Protein AF-A0A963ARG1-F1 (afdb_monomer_lite)

Radius of gyration: 23.6 Å; chains: 1; bounding box: 53×44×55 Å

pLDDT: mean 91.74, std 7.03, range [55.62, 98.56]

Structure (mmCIF, N/CA/C/O backbone):
data_AF-A0A963ARG1-F1
#
_entry.id   AF-A0A963ARG1-F1
#
loop_
_atom_site.group_PDB
_atom_site.id
_atom_site.type_symbol
_atom_site.label_atom_id
_atom_site.label_alt_id
_atom_site.label_comp_id
_atom_site.label_asym_id
_atom_site.label_entity_id
_atom_site.label_seq_id
_atom_site.pdbx_PDB_ins_code
_atom_site.Cartn_x
_atom_site.Cartn_y
_atom_site.Cartn_z
_atom_site.occupancy
_atom_site.B_iso_or_equiv
_atom_site.auth_seq_id
_atom_site.auth_comp_id
_atom_site.auth_asym_id
_atom_site.auth_atom_id
_atom_site.pdbx_PDB_model_num
ATOM 1 N N . ASP A 1 1 ? 23.076 -35.378 -13.866 1.00 55.62 1 ASP A N 1
ATOM 2 C CA . ASP A 1 1 ? 22.581 -34.022 -14.141 1.00 55.62 1 ASP A CA 1
ATOM 3 C C . ASP A 1 1 ? 22.115 -33.370 -12.864 1.00 55.62 1 ASP A C 1
ATOM 5 O O . ASP A 1 1 ? 21.165 -33.835 -12.246 1.00 55.62 1 ASP A O 1
ATOM 9 N N . THR A 1 2 ? 22.839 -32.359 -12.402 1.00 69.31 2 THR A N 1
ATOM 10 C CA . THR A 1 2 ? 22.473 -31.626 -11.192 1.00 69.31 2 THR A CA 1
ATOM 11 C C . THR A 1 2 ? 21.488 -30.528 -11.604 1.00 69.31 2 THR A C 1
ATOM 13 O O . THR A 1 2 ? 21.823 -29.655 -12.393 1.00 69.31 2 THR A O 1
ATOM 16 N N . GLY A 1 3 ? 20.237 -30.599 -11.135 1.00 85.62 3 GLY A N 1
ATOM 17 C CA . GLY A 1 3 ? 19.120 -29.723 -11.538 1.00 85.62 3 GLY A CA 1
ATOM 18 C C . GLY A 1 3 ? 19.229 -28.254 -11.099 1.00 85.62 3 GLY A C 1
ATOM 19 O O . GLY A 1 3 ? 18.216 -27.623 -10.799 1.00 85.62 3 GLY A O 1
ATOM 20 N N . TYR A 1 4 ? 20.442 -27.709 -11.016 1.00 85.38 4 TYR A N 1
ATOM 21 C CA . TYR A 1 4 ? 20.690 -26.323 -10.647 1.00 85.38 4 TYR A CA 1
ATOM 22 C C . TYR A 1 4 ? 20.526 -25.403 -11.851 1.00 85.38 4 TYR A C 1
ATOM 24 O O . TYR A 1 4 ? 21.002 -25.679 -12.950 1.00 85.38 4 TYR A O 1
ATOM 32 N N . ARG A 1 5 ? 19.868 -24.266 -11.618 1.00 86.62 5 ARG A N 1
ATOM 33 C CA . ARG A 1 5 ? 19.790 -23.172 -12.586 1.00 86.62 5 ARG A CA 1
ATOM 34 C C . ARG A 1 5 ? 20.925 -22.190 -12.320 1.00 86.62 5 ARG A C 1
ATOM 36 O O . ARG A 1 5 ? 21.035 -21.663 -11.215 1.00 86.62 5 ARG A O 1
ATOM 43 N N . THR A 1 6 ? 21.729 -21.932 -13.342 1.00 87.62 6 THR A N 1
ATOM 44 C CA . THR A 1 6 ? 22.762 -20.892 -13.331 1.00 87.62 6 THR A CA 1
ATOM 45 C C . THR A 1 6 ? 22.167 -19.606 -13.886 1.00 87.62 6 THR A C 1
ATOM 47 O O . THR A 1 6 ? 21.544 -19.634 -14.946 1.00 87.62 6 THR A O 1
ATOM 50 N N . TYR A 1 7 ? 22.354 -18.485 -13.186 1.00 86.00 7 TYR A N 1
ATOM 51 C CA . TYR A 1 7 ? 21.801 -17.193 -13.591 1.00 86.00 7 TYR A CA 1
ATOM 52 C C . TYR A 1 7 ? 22.902 -16.152 -13.826 1.00 86.00 7 TYR A C 1
ATOM 54 O O . TYR A 1 7 ? 23.819 -16.044 -13.007 1.00 86.00 7 TYR A O 1
ATOM 62 N N . PRO A 1 8 ? 22.805 -15.354 -14.901 1.00 90.56 8 PRO A N 1
ATOM 63 C CA . PRO A 1 8 ? 23.717 -14.245 -15.163 1.00 90.56 8 PRO A CA 1
ATOM 64 C C . PRO A 1 8 ? 23.446 -13.040 -14.242 1.00 90.56 8 PRO A C 1
ATOM 66 O O . PRO A 1 8 ? 22.363 -12.899 -13.669 1.00 90.56 8 PRO A O 1
ATOM 69 N N . LEU A 1 9 ? 24.416 -12.125 -14.121 1.00 89.75 9 LEU A N 1
ATOM 70 C CA . LEU A 1 9 ? 24.318 -10.933 -13.255 1.00 89.75 9 LEU A CA 1
ATOM 71 C C . LEU A 1 9 ? 23.119 -10.028 -13.589 1.00 89.75 9 LEU A C 1
ATOM 73 O O . LEU A 1 9 ? 22.525 -9.428 -12.692 1.00 89.75 9 LEU A O 1
ATOM 77 N N . GLU A 1 10 ? 22.717 -9.965 -14.857 1.00 89.56 10 GLU A N 1
ATOM 78 C CA . GLU A 1 10 ? 21.507 -9.261 -15.307 1.00 89.56 10 GLU A CA 1
ATOM 79 C C . GLU A 1 10 ? 20.234 -9.774 -14.612 1.00 89.56 10 GLU A C 1
ATOM 81 O O . GLU A 1 10 ? 19.346 -8.991 -14.271 1.00 89.56 10 GLU A O 1
ATOM 86 N N . THR A 1 11 ? 20.178 -11.070 -14.281 1.00 92.50 11 THR A N 1
ATOM 87 C CA . THR A 1 11 ? 19.048 -11.652 -13.543 1.00 92.50 11 THR A CA 1
ATOM 88 C C . THR A 1 11 ? 18.969 -11.064 -12.136 1.00 92.50 11 THR A C 1
ATOM 90 O O . THR A 1 11 ? 17.879 -10.798 -11.635 1.00 92.50 11 THR A O 1
ATOM 93 N N . ILE A 1 12 ? 20.112 -10.773 -11.507 1.00 92.62 12 ILE A N 1
ATOM 94 C CA . ILE A 1 12 ? 20.157 -10.133 -10.186 1.00 92.62 12 ILE A CA 1
ATOM 95 C C . ILE A 1 12 ? 19.622 -8.698 -10.267 1.00 92.62 12 ILE A C 1
ATOM 97 O O . ILE A 1 12 ? 18.887 -8.260 -9.379 1.00 92.62 12 ILE A O 1
ATOM 101 N N . ALA A 1 13 ? 19.965 -7.948 -11.318 1.00 90.88 13 ALA A N 1
ATOM 102 C CA . ALA A 1 13 ? 19.422 -6.606 -11.533 1.00 90.88 13 ALA A CA 1
ATOM 103 C C . ALA A 1 13 ? 17.895 -6.642 -11.714 1.00 90.88 13 ALA A C 1
ATOM 105 O O . ALA A 1 13 ? 17.185 -5.909 -11.021 1.00 90.88 13 ALA A O 1
ATOM 106 N N . ARG A 1 14 ? 17.392 -7.568 -12.539 1.00 92.88 14 ARG A N 1
ATOM 107 C CA . ARG A 1 14 ? 15.953 -7.784 -12.748 1.00 92.88 14 ARG A CA 1
ATOM 108 C C . ARG A 1 14 ? 15.224 -8.159 -11.456 1.00 92.88 14 ARG A C 1
ATOM 110 O O . ARG A 1 14 ? 14.177 -7.595 -11.155 1.00 92.88 14 ARG A O 1
ATOM 117 N N . LEU A 1 15 ? 15.782 -9.061 -10.646 1.00 94.69 15 LEU A N 1
ATOM 118 C CA . LEU A 1 15 ? 15.188 -9.439 -9.358 1.00 94.69 15 LEU A CA 1
ATOM 119 C C . LEU A 1 15 ? 15.149 -8.270 -8.366 1.00 94.69 15 LEU A C 1
ATOM 121 O O . LEU A 1 15 ? 14.153 -8.095 -7.667 1.00 94.69 15 LEU A O 1
ATOM 125 N N . ARG A 1 16 ? 16.197 -7.435 -8.326 1.00 94.62 16 ARG A N 1
ATOM 126 C CA . ARG A 1 16 ? 16.203 -6.219 -7.496 1.00 94.62 16 ARG A CA 1
ATOM 127 C C . ARG A 1 16 ? 15.135 -5.222 -7.935 1.00 94.62 16 ARG A C 1
ATOM 129 O O . ARG A 1 16 ? 14.483 -4.640 -7.074 1.00 94.62 16 ARG A O 1
ATOM 136 N N . PHE A 1 17 ? 14.937 -5.053 -9.242 1.00 94.06 17 PHE A N 1
ATOM 137 C CA . PHE A 1 17 ? 13.858 -4.227 -9.781 1.00 94.06 17 PHE A CA 1
ATOM 138 C C . PHE A 1 17 ? 12.485 -4.739 -9.329 1.00 94.06 17 PHE A C 1
ATOM 140 O O . PHE A 1 17 ? 11.715 -3.992 -8.729 1.00 94.06 17 PHE A O 1
ATOM 147 N N . ILE A 1 18 ? 12.223 -6.036 -9.525 1.00 95.50 18 ILE A N 1
ATOM 148 C CA . ILE A 1 18 ? 10.962 -6.677 -9.129 1.00 95.50 18 ILE A CA 1
ATOM 149 C C . ILE A 1 18 ? 10.707 -6.506 -7.628 1.00 95.50 18 ILE A C 1
ATOM 151 O O . ILE A 1 18 ? 9.594 -6.166 -7.237 1.00 95.50 18 ILE A O 1
ATOM 155 N N . ASN A 1 19 ? 11.716 -6.723 -6.779 1.00 96.75 19 ASN A N 1
ATOM 156 C CA . ASN A 1 19 ? 11.555 -6.587 -5.330 1.00 96.75 19 ASN A CA 1
ATOM 157 C C . ASN A 1 19 ? 11.209 -5.152 -4.920 1.00 96.75 19 ASN A C 1
ATOM 159 O O . ASN A 1 19 ? 10.256 -4.961 -4.171 1.00 96.75 19 ASN A O 1
ATOM 163 N N . ARG A 1 20 ? 11.896 -4.146 -5.473 1.00 95.88 20 ARG A N 1
ATOM 164 C CA . ARG A 1 20 ? 11.580 -2.733 -5.199 1.00 95.88 20 ARG A CA 1
ATOM 165 C C . ARG A 1 20 ? 10.172 -2.359 -5.648 1.00 95.88 20 ARG A C 1
ATOM 167 O O . ARG A 1 20 ? 9.449 -1.688 -4.923 1.00 95.88 20 ARG A O 1
ATOM 174 N N . ALA A 1 21 ? 9.753 -2.817 -6.825 1.00 95.25 21 ALA A N 1
ATOM 175 C CA . ALA A 1 21 ? 8.406 -2.545 -7.308 1.00 95.25 21 ALA A CA 1
ATOM 176 C C . ALA A 1 21 ? 7.333 -3.229 -6.433 1.00 95.25 21 ALA A C 1
ATOM 178 O O . ALA A 1 21 ? 6.304 -2.628 -6.127 1.00 95.25 21 ALA A O 1
ATOM 179 N N . LYS A 1 22 ? 7.590 -4.445 -5.931 1.00 96.62 22 LYS A N 1
ATOM 180 C CA . LYS A 1 22 ? 6.703 -5.099 -4.952 1.00 96.62 22 LYS A CA 1
ATOM 181 C C . LYS A 1 22 ? 6.596 -4.318 -3.645 1.00 96.62 22 LYS A C 1
ATOM 183 O O . LYS A 1 22 ? 5.496 -4.185 -3.118 1.00 96.62 22 LYS A O 1
ATOM 188 N N . GLU A 1 23 ? 7.709 -3.795 -3.133 1.00 96.00 23 GLU A N 1
ATOM 189 C CA . GLU A 1 23 ? 7.728 -2.961 -1.920 1.00 96.00 23 GLU A CA 1
ATOM 190 C C . GLU A 1 23 ? 6.891 -1.684 -2.084 1.00 96.00 23 GLU A C 1
ATOM 192 O O . GLU A 1 23 ? 6.241 -1.246 -1.138 1.00 96.00 23 GLU A O 1
ATOM 197 N N . LEU A 1 24 ? 6.830 -1.137 -3.301 1.00 94.62 24 LEU A N 1
ATOM 198 C CA . LEU A 1 24 ? 5.979 0.004 -3.657 1.00 94.62 24 LEU A CA 1
ATOM 199 C C . LEU A 1 24 ? 4.506 -0.373 -3.914 1.00 94.62 24 LEU A C 1
ATOM 201 O O . LEU A 1 24 ? 3.690 0.490 -4.230 1.00 94.62 24 LEU A O 1
ATOM 205 N N . GLY A 1 25 ? 4.140 -1.649 -3.771 1.00 94.06 25 GLY A N 1
ATOM 206 C CA . GLY A 1 25 ? 2.761 -2.116 -3.918 1.00 94.06 25 GLY A CA 1
ATOM 207 C C . GLY A 1 25 ? 2.325 -2.381 -5.360 1.00 94.06 25 GLY A C 1
ATOM 208 O O . GLY A 1 25 ? 1.121 -2.508 -5.618 1.00 94.06 25 GLY A O 1
ATOM 209 N N . PHE A 1 26 ? 3.264 -2.484 -6.306 1.00 96.38 26 PHE A N 1
ATOM 210 C CA . PHE A 1 26 ? 2.956 -2.955 -7.654 1.00 96.38 26 PHE A CA 1
ATOM 211 C C . PHE A 1 26 ? 2.668 -4.464 -7.656 1.00 96.38 26 PHE A C 1
ATOM 213 O O . PHE A 1 26 ? 3.342 -5.274 -7.017 1.00 96.38 26 PHE A O 1
ATOM 220 N N . THR A 1 27 ? 1.629 -4.838 -8.389 1.00 95.12 27 THR A N 1
ATOM 221 C CA . THR A 1 27 ? 1.235 -6.213 -8.691 1.00 95.12 27 THR A CA 1
ATOM 222 C C . THR A 1 27 ? 2.203 -6.833 -9.693 1.00 95.12 27 THR A C 1
ATOM 224 O O . THR A 1 27 ? 2.909 -6.131 -10.412 1.00 95.12 27 THR A O 1
ATOM 227 N N . LEU A 1 28 ? 2.219 -8.164 -9.799 1.00 94.69 28 LEU A N 1
ATOM 228 C CA . LEU A 1 28 ? 3.069 -8.844 -10.784 1.00 94.69 28 LEU A CA 1
ATOM 229 C C . LEU A 1 28 ? 2.764 -8.416 -12.227 1.00 94.69 28 LEU A C 1
ATOM 231 O O . LEU A 1 28 ? 3.689 -8.335 -13.028 1.00 94.69 28 LEU A O 1
ATOM 235 N N . SER A 1 29 ? 1.501 -8.109 -12.536 1.00 93.00 29 SER A N 1
ATOM 236 C CA . SER A 1 29 ? 1.094 -7.622 -13.856 1.00 93.00 29 SER A CA 1
ATOM 237 C C . SER A 1 29 ? 1.666 -6.233 -14.151 1.00 93.00 29 SER A C 1
ATOM 239 O O . SER A 1 29 ? 2.263 -6.040 -15.203 1.00 93.00 29 SER A O 1
ATOM 241 N N . GLU A 1 30 ? 1.561 -5.288 -13.210 1.00 93.19 30 GLU A N 1
ATOM 242 C CA . GLU A 1 30 ? 2.149 -3.945 -13.360 1.00 93.19 30 GLU A CA 1
ATOM 243 C C . GLU A 1 30 ? 3.678 -4.009 -13.437 1.00 93.19 30 GLU A C 1
ATOM 245 O O . GLU A 1 30 ? 4.286 -3.310 -14.236 1.00 93.19 30 GLU A O 1
ATOM 250 N N . ILE A 1 31 ? 4.311 -4.887 -12.654 1.00 95.06 31 ILE A N 1
ATOM 251 C CA . ILE A 1 31 ? 5.761 -5.104 -12.716 1.00 95.06 31 ILE A CA 1
ATOM 252 C C . ILE A 1 31 ? 6.176 -5.664 -14.076 1.00 95.06 31 ILE A C 1
ATOM 254 O O . ILE A 1 31 ? 7.233 -5.294 -14.572 1.00 95.06 31 ILE A O 1
ATOM 258 N N . GLY A 1 32 ? 5.366 -6.543 -14.672 1.00 92.75 32 GLY A N 1
ATOM 259 C CA . GLY A 1 32 ? 5.578 -7.025 -16.035 1.00 92.75 32 GLY A CA 1
ATOM 260 C C . GLY A 1 32 ? 5.649 -5.868 -17.027 1.00 92.75 32 GLY A C 1
ATOM 261 O O . GLY A 1 32 ? 6.641 -5.753 -17.732 1.00 92.75 32 GLY A O 1
ATOM 262 N N . LEU A 1 33 ? 4.666 -4.963 -16.983 1.00 91.06 33 LEU A N 1
ATOM 263 C CA . LEU A 1 33 ? 4.650 -3.763 -17.825 1.00 91.06 33 LEU A CA 1
ATOM 264 C C . LEU A 1 33 ? 5.880 -2.881 -17.580 1.00 91.06 33 LEU A C 1
ATOM 266 O O . LEU A 1 33 ? 6.548 -2.482 -18.522 1.00 91.06 33 LEU A O 1
ATOM 270 N N . LEU A 1 34 ? 6.217 -2.619 -16.314 1.00 92.88 34 LEU A N 1
ATOM 271 C CA . LEU A 1 34 ? 7.366 -1.788 -15.942 1.00 92.88 34 LEU A CA 1
ATOM 272 C C . LEU A 1 34 ? 8.720 -2.394 -16.347 1.00 92.88 34 LEU A C 1
ATOM 274 O O . LEU A 1 34 ? 9.691 -1.658 -16.481 1.00 92.88 34 LEU A O 1
ATOM 278 N N . LEU A 1 35 ? 8.809 -3.719 -16.500 1.00 92.75 35 LEU A N 1
ATOM 279 C CA . LEU A 1 35 ? 10.023 -4.399 -16.962 1.00 92.75 35 LEU A CA 1
ATOM 280 C C . LEU A 1 35 ? 10.267 -4.233 -18.464 1.00 92.75 35 LEU A C 1
ATOM 282 O O . LEU A 1 35 ? 11.403 -4.431 -18.893 1.00 92.75 35 LEU A O 1
ATOM 286 N N . ASP A 1 36 ? 9.227 -3.903 -19.227 1.00 90.12 36 ASP A N 1
ATOM 287 C CA . ASP A 1 36 ? 9.303 -3.691 -20.673 1.00 90.12 36 ASP A CA 1
ATOM 288 C C . ASP A 1 36 ? 9.600 -2.221 -21.030 1.00 90.12 36 ASP A C 1
ATOM 290 O O . ASP A 1 36 ? 9.861 -1.921 -22.192 1.00 90.12 36 ASP A O 1
ATOM 294 N N . LEU A 1 37 ? 9.582 -1.318 -20.040 1.00 89.56 37 LEU A N 1
ATOM 295 C CA . LEU A 1 37 ? 9.880 0.107 -20.203 1.00 89.56 37 LEU A CA 1
ATOM 296 C C . LEU A 1 37 ? 11.373 0.404 -20.020 1.00 89.56 37 LEU A C 1
ATOM 298 O O . LEU A 1 37 ? 12.051 -0.211 -19.189 1.00 89.56 37 LEU A O 1
ATOM 302 N N . ASP A 1 38 ? 11.868 1.414 -20.734 1.00 84.19 38 ASP A N 1
ATOM 303 C CA . ASP A 1 38 ? 13.213 1.957 -20.548 1.00 84.19 38 ASP A CA 1
ATOM 304 C C . ASP A 1 38 ? 13.208 3.420 -20.053 1.00 84.19 38 ASP A C 1
ATOM 306 O O . ASP A 1 38 ? 12.176 4.010 -19.731 1.00 84.19 38 ASP A O 1
ATOM 310 N N . SER A 1 39 ? 14.393 4.028 -19.921 1.00 78.06 39 SER A N 1
ATOM 311 C CA . SER A 1 39 ? 14.531 5.402 -19.413 1.00 78.06 39 SER A CA 1
ATOM 312 C C . SER A 1 39 ? 13.877 6.478 -20.292 1.00 78.06 39 SER A C 1
ATOM 314 O O . SER A 1 39 ? 13.668 7.596 -19.820 1.00 78.06 39 SER A O 1
ATOM 316 N N . SER A 1 40 ? 13.591 6.174 -21.559 1.00 83.31 40 SER A N 1
ATOM 317 C CA . SER A 1 40 ? 12.896 7.072 -22.481 1.00 83.31 40 SER A CA 1
ATOM 318 C C . SER A 1 40 ? 11.373 7.053 -22.286 1.00 83.31 40 SER A C 1
ATOM 320 O O . SER A 1 40 ? 10.714 8.053 -22.575 1.00 83.31 40 SER A O 1
ATOM 322 N N . ASP A 1 41 ? 10.825 6.016 -21.643 1.00 90.31 41 ASP A N 1
ATOM 323 C CA . ASP A 1 41 ? 9.395 5.852 -21.335 1.00 90.31 41 ASP A CA 1
ATOM 324 C C . ASP A 1 41 ? 8.958 6.567 -20.042 1.00 90.31 41 ASP A C 1
ATOM 326 O O . ASP A 1 41 ? 8.105 6.095 -19.279 1.00 90.31 41 ASP A O 1
ATOM 330 N N . CYS A 1 42 ? 9.548 7.730 -19.756 1.00 91.06 42 CYS A N 1
ATOM 331 C CA . CYS A 1 42 ? 9.325 8.462 -18.507 1.00 91.06 42 CYS A CA 1
ATOM 332 C C . CYS A 1 42 ? 7.847 8.843 -18.301 1.00 91.06 42 CYS A C 1
ATOM 334 O O . CYS A 1 42 ? 7.335 8.725 -17.188 1.00 91.06 42 CYS A O 1
ATOM 336 N N . SER A 1 43 ? 7.138 9.241 -19.368 1.00 92.12 43 SER A N 1
ATOM 337 C CA . SER A 1 43 ? 5.708 9.591 -19.288 1.00 92.12 43 SER A CA 1
ATOM 338 C C . SER A 1 43 ? 4.850 8.384 -18.907 1.00 92.12 43 SER A C 1
ATOM 340 O O . SER A 1 43 ? 4.098 8.448 -17.940 1.00 92.12 43 SER A O 1
ATOM 342 N N . THR A 1 44 ? 5.025 7.257 -19.599 1.00 90.38 44 THR A N 1
ATOM 343 C CA . THR A 1 44 ? 4.299 6.009 -19.324 1.00 90.38 44 THR A CA 1
ATOM 344 C C . THR A 1 44 ? 4.590 5.498 -17.914 1.00 90.38 44 THR A C 1
ATOM 346 O O . THR A 1 44 ? 3.683 5.133 -17.168 1.00 90.38 44 THR A O 1
ATOM 349 N N . THR A 1 45 ? 5.862 5.528 -17.505 1.00 91.69 45 THR A N 1
ATOM 350 C CA . THR A 1 45 ? 6.279 5.131 -16.153 1.00 91.69 45 THR A CA 1
ATOM 351 C C . THR A 1 45 ? 5.625 6.013 -15.089 1.00 91.69 45 THR A C 1
ATOM 353 O O . THR A 1 45 ? 5.168 5.515 -14.057 1.00 91.69 45 THR A O 1
ATOM 356 N N . LYS A 1 46 ? 5.553 7.325 -15.344 1.00 93.31 46 LYS A N 1
ATOM 357 C CA . LYS A 1 46 ? 4.894 8.287 -14.461 1.00 93.31 46 LYS A CA 1
ATOM 358 C C . LYS A 1 46 ? 3.402 7.982 -14.323 1.00 93.31 46 LYS A C 1
ATOM 360 O O . LYS A 1 46 ? 2.926 7.919 -13.195 1.00 93.31 46 LYS A O 1
ATOM 365 N N . GLU A 1 47 ? 2.693 7.733 -15.420 1.00 93.69 47 GLU A N 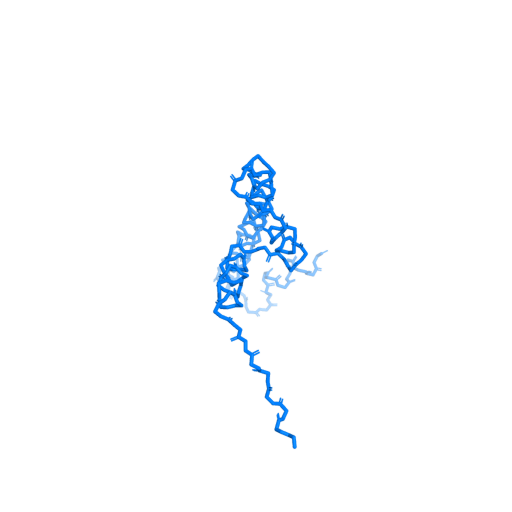1
ATOM 366 C CA . GLU A 1 47 ? 1.258 7.412 -15.393 1.00 93.69 47 GLU A CA 1
ATOM 367 C C . GLU A 1 47 ? 0.964 6.158 -14.555 1.00 93.69 47 GLU A C 1
ATOM 369 O O . GLU A 1 47 ? 0.069 6.164 -13.709 1.00 93.69 47 GLU A O 1
ATOM 374 N N . VAL A 1 48 ? 1.761 5.096 -14.719 1.00 92.19 48 VAL A N 1
ATOM 375 C CA . VAL A 1 48 ? 1.633 3.862 -13.920 1.00 92.19 48 VAL A CA 1
ATOM 376 C C . VAL A 1 48 ? 1.873 4.137 -12.429 1.00 92.19 48 VAL A C 1
ATOM 378 O O . VAL A 1 48 ? 1.166 3.606 -11.566 1.00 92.19 48 VAL A O 1
ATOM 381 N N . ALA A 1 49 ? 2.848 4.987 -12.101 1.00 92.88 49 ALA A N 1
ATOM 382 C CA . ALA A 1 49 ? 3.127 5.374 -10.722 1.00 92.88 49 ALA A CA 1
ATOM 383 C C . ALA A 1 49 ? 2.018 6.252 -10.112 1.00 92.88 49 ALA A C 1
ATOM 385 O O . ALA A 1 49 ? 1.660 6.051 -8.950 1.00 92.88 49 ALA A O 1
ATOM 386 N N . GLU A 1 50 ? 1.447 7.187 -10.876 1.00 96.12 50 GLU A N 1
ATOM 387 C CA . GLU A 1 50 ? 0.337 8.045 -10.440 1.00 96.12 50 GLU A CA 1
ATOM 388 C C . GLU A 1 50 ? -0.919 7.217 -10.139 1.00 96.12 50 GLU A C 1
ATOM 390 O O . GLU A 1 50 ? -1.488 7.345 -9.055 1.00 96.12 50 GLU A O 1
ATOM 395 N N . GLN A 1 51 ? -1.275 6.269 -11.011 1.00 95.56 51 GLN A N 1
ATOM 396 C CA . GLN A 1 51 ? -2.390 5.344 -10.767 1.00 95.56 51 GLN A CA 1
ATOM 397 C C . GLN A 1 51 ? -2.181 4.511 -9.495 1.00 95.56 51 GLN A C 1
ATOM 399 O O . GLN A 1 51 ? -3.100 4.327 -8.688 1.00 95.56 51 GLN A O 1
ATOM 404 N N . LYS A 1 52 ? -0.953 4.023 -9.269 1.00 95.69 52 LYS A N 1
ATOM 405 C CA . LYS A 1 52 ? -0.616 3.289 -8.043 1.00 95.69 52 LYS A CA 1
ATOM 406 C C . LYS A 1 52 ? -0.761 4.168 -6.803 1.00 95.69 52 LYS A C 1
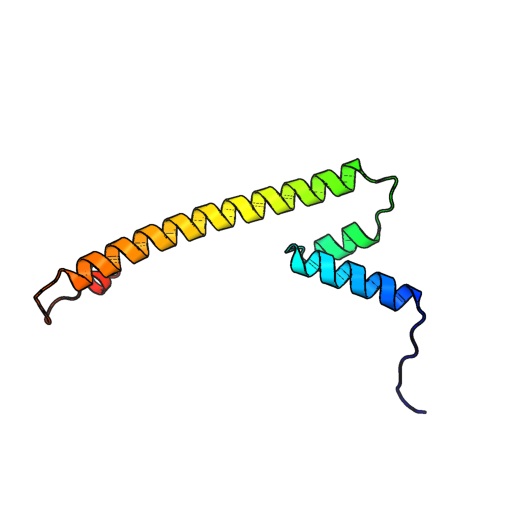ATOM 408 O O . LYS A 1 52 ? -1.299 3.712 -5.791 1.00 95.69 52 LYS A O 1
ATOM 413 N N . LEU A 1 53 ? -0.293 5.412 -6.878 1.00 97.31 53 LEU A N 1
ATOM 414 C CA . LEU A 1 53 ? -0.387 6.373 -5.786 1.00 97.31 53 LEU A CA 1
ATOM 41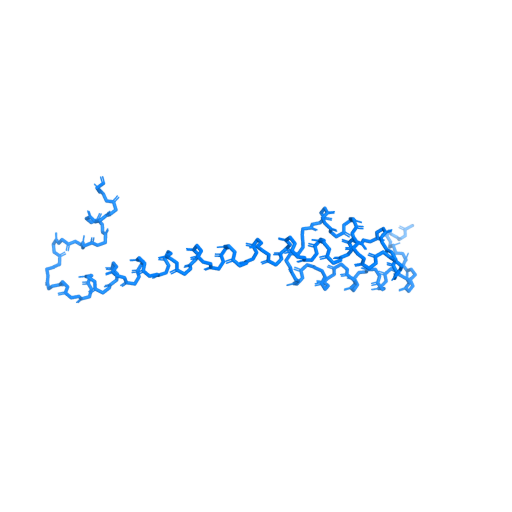5 C C . LEU A 1 53 ? -1.847 6.667 -5.429 1.00 97.31 53 LEU A C 1
ATOM 417 O O . LEU A 1 53 ? -2.201 6.612 -4.251 1.00 97.31 53 LEU A O 1
ATOM 421 N N . GLU A 1 54 ? -2.700 6.917 -6.420 1.00 97.88 54 GLU A N 1
ATOM 422 C CA . GLU A 1 54 ? -4.131 7.162 -6.212 1.00 97.88 54 GLU A CA 1
ATOM 423 C C . GLU A 1 54 ? -4.824 5.980 -5.526 1.00 97.88 54 GLU A C 1
ATOM 425 O O . GLU A 1 54 ? -5.562 6.167 -4.551 1.00 97.88 54 GLU A O 1
ATOM 430 N N . LEU A 1 55 ? -4.534 4.751 -5.969 1.00 96.81 55 LEU A N 1
ATOM 431 C CA . LEU A 1 55 ? -5.067 3.533 -5.359 1.00 96.81 55 LEU A CA 1
ATOM 432 C C . LEU A 1 55 ? -4.654 3.407 -3.885 1.00 96.81 55 LEU A C 1
ATOM 434 O O . LEU A 1 55 ? -5.486 3.109 -3.023 1.00 96.81 55 LEU A O 1
ATOM 438 N N . ILE A 1 56 ? -3.374 3.647 -3.582 1.00 96.81 56 ILE A N 1
ATOM 439 C CA . ILE A 1 56 ? -2.855 3.609 -2.208 1.00 96.81 56 ILE A CA 1
ATOM 440 C C . ILE A 1 56 ? -3.536 4.681 -1.355 1.00 96.81 56 ILE A C 1
ATOM 442 O O . ILE A 1 56 ? -3.995 4.381 -0.253 1.00 96.81 56 ILE A O 1
ATOM 446 N N . GLN A 1 57 ? -3.647 5.911 -1.857 1.00 98.00 57 GLN A N 1
ATOM 447 C CA . GLN A 1 57 ? -4.311 7.000 -1.143 1.00 98.00 57 GLN A CA 1
ATOM 448 C C . GLN A 1 57 ? -5.788 6.695 -0.878 1.00 98.00 57 GLN A C 1
ATOM 450 O O . GLN A 1 57 ? -6.280 6.993 0.210 1.00 98.00 57 GLN A O 1
ATOM 455 N N . SER A 1 58 ? -6.490 6.066 -1.826 1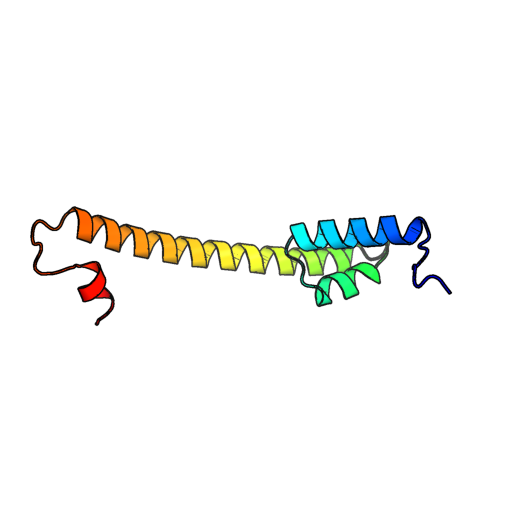.00 98.00 58 SER A N 1
ATOM 456 C CA . SER A 1 58 ? -7.866 5.609 -1.607 1.00 98.00 58 SER A CA 1
ATOM 457 C C . SER A 1 58 ? -7.939 4.580 -0.489 1.00 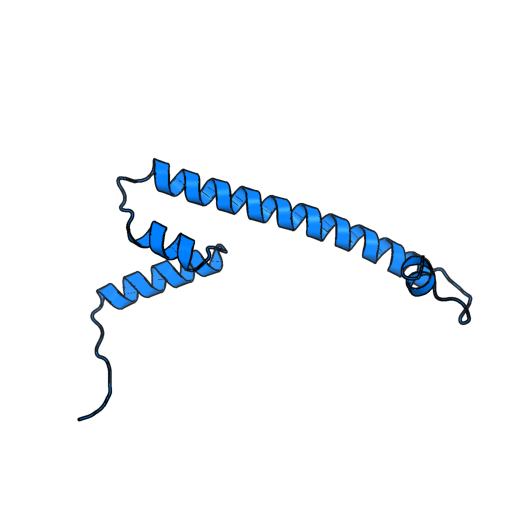98.00 58 SER A C 1
ATOM 459 O O . SER A 1 58 ? -8.683 4.767 0.469 1.00 98.00 58 SER A O 1
ATOM 461 N N . LYS A 1 59 ? -7.084 3.554 -0.540 1.00 97.06 59 LYS A N 1
ATOM 462 C CA . LYS A 1 59 ? -7.039 2.517 0.493 1.00 97.06 59 LYS A CA 1
ATOM 463 C C . LYS A 1 59 ? -6.706 3.085 1.874 1.00 97.06 59 LYS A C 1
ATOM 465 O O . LYS A 1 59 ? -7.255 2.623 2.869 1.00 97.06 59 LYS A O 1
ATOM 470 N N . ILE A 1 60 ? -5.830 4.088 1.952 1.00 98.12 60 ILE A N 1
ATOM 471 C CA . ILE A 1 60 ? -5.529 4.789 3.207 1.00 98.12 60 ILE A CA 1
ATOM 472 C C . ILE A 1 60 ? -6.782 5.475 3.751 1.00 98.12 60 ILE A C 1
ATOM 474 O O . ILE A 1 60 ? -7.085 5.298 4.928 1.00 98.12 60 ILE A O 1
ATOM 478 N N . ARG A 1 61 ? -7.524 6.217 2.918 1.00 98.50 61 ARG A N 1
ATOM 479 C CA . ARG A 1 61 ? -8.767 6.882 3.345 1.00 98.50 61 ARG A CA 1
ATOM 480 C C . ARG A 1 61 ? -9.796 5.876 3.859 1.00 98.50 61 ARG A C 1
ATOM 482 O O . ARG A 1 61 ? -10.375 6.090 4.923 1.00 98.50 61 ARG A 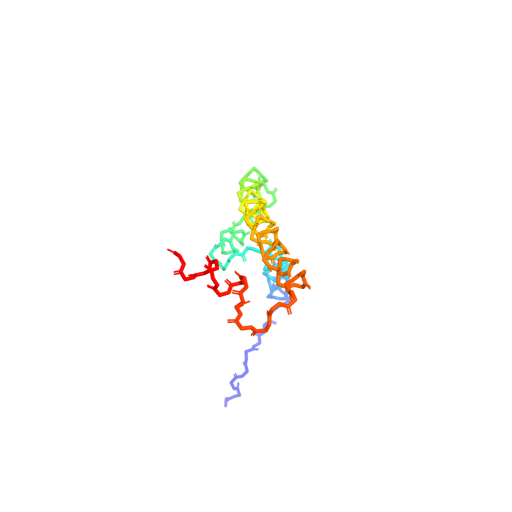O 1
ATOM 489 N N . ASP A 1 62 ? -9.963 4.760 3.156 1.00 98.25 62 ASP A N 1
ATOM 490 C CA . ASP A 1 62 ? -10.901 3.705 3.548 1.00 98.25 62 ASP A CA 1
ATOM 491 C C . ASP A 1 62 ? -10.499 3.078 4.890 1.00 98.25 62 ASP A C 1
ATOM 493 O O . ASP A 1 62 ? -11.309 2.976 5.812 1.00 98.25 62 ASP A O 1
ATOM 497 N N . LEU A 1 63 ? -9.219 2.724 5.046 1.00 98.56 63 LEU A N 1
ATOM 498 C CA . LEU A 1 63 ? -8.693 2.160 6.291 1.00 98.56 63 LEU A CA 1
ATOM 499 C C . LEU A 1 63 ? -8.781 3.148 7.459 1.00 98.56 63 LEU A C 1
ATOM 501 O O . LEU A 1 63 ? -9.077 2.737 8.580 1.00 98.56 63 LEU A O 1
ATOM 505 N N . GLN A 1 64 ? -8.562 4.441 7.217 1.00 98.56 64 GLN A N 1
ATOM 506 C CA . GLN A 1 64 ? -8.742 5.486 8.226 1.00 98.56 64 GLN A CA 1
ATOM 507 C C . GLN A 1 64 ? -10.205 5.596 8.661 1.00 98.56 64 GLN A C 1
ATOM 509 O O . GLN A 1 64 ? -10.471 5.678 9.859 1.00 98.56 64 GLN A O 1
ATOM 514 N N . SER A 1 65 ? -11.149 5.547 7.718 1.00 98.19 65 SER A N 1
ATOM 515 C CA . SER A 1 65 ? -12.584 5.551 8.023 1.00 98.19 65 SER A CA 1
ATOM 516 C C . SER A 1 65 ? -12.973 4.352 8.893 1.00 98.19 65 SER A C 1
ATOM 518 O O . SER A 1 65 ? -13.546 4.523 9.971 1.00 98.19 65 SER A O 1
ATOM 520 N N . ILE A 1 66 ? -12.546 3.148 8.498 1.00 97.75 66 ILE A N 1
ATOM 521 C CA . ILE A 1 66 ? -12.771 1.913 9.263 1.00 97.75 66 ILE A CA 1
ATOM 522 C C . ILE A 1 66 ? -12.165 2.022 10.669 1.00 97.75 66 ILE A C 1
ATOM 524 O O . ILE A 1 66 ? -12.814 1.668 11.655 1.00 97.75 66 ILE A O 1
ATOM 528 N N . ALA A 1 67 ? -10.938 2.537 10.784 1.00 98.31 67 ALA A N 1
ATOM 529 C CA . ALA A 1 67 ? -10.266 2.706 12.067 1.00 98.31 67 ALA A CA 1
ATOM 530 C C . ALA A 1 67 ? -11.017 3.673 12.995 1.00 98.31 67 ALA A C 1
ATOM 532 O O . ALA A 1 67 ? -11.131 3.405 14.192 1.00 98.31 67 ALA A O 1
ATOM 533 N N . VAL A 1 68 ? -11.566 4.769 12.461 1.00 98.25 68 VAL A N 1
ATOM 534 C CA . VAL A 1 68 ? -12.395 5.712 13.227 1.00 98.25 68 VAL A CA 1
ATOM 535 C C . VAL A 1 68 ? -13.664 5.030 13.738 1.00 98.25 68 VAL A C 1
ATOM 537 O O . VAL A 1 68 ? -13.965 5.132 14.929 1.00 98.25 68 VAL A O 1
ATOM 540 N N . SER A 1 69 ? -14.374 4.288 12.882 1.00 96.38 69 SER A N 1
ATOM 541 C CA . SER A 1 69 ? -15.574 3.544 13.282 1.00 96.38 69 SER A CA 1
ATOM 542 C C . SER A 1 69 ? -15.273 2.519 14.376 1.00 96.38 69 SER A C 1
ATOM 544 O O . SER A 1 69 ? -15.953 2.494 15.402 1.00 96.38 69 SER A O 1
ATOM 546 N N . LEU A 1 70 ? -14.213 1.721 14.209 1.00 96.81 70 LEU A N 1
ATOM 547 C CA . LEU A 1 70 ? -13.786 0.745 15.214 1.00 96.81 70 LEU A CA 1
ATOM 548 C C . LEU A 1 70 ? -13.411 1.416 16.537 1.00 96.81 70 LEU A C 1
ATOM 550 O O . LEU A 1 70 ? -13.815 0.938 17.596 1.00 96.81 70 LEU A O 1
ATOM 554 N N . LYS A 1 71 ? -12.698 2.547 16.494 1.00 97.31 71 LYS A N 1
ATOM 555 C CA . LYS A 1 71 ? -12.350 3.308 17.697 1.00 97.31 71 LYS A CA 1
ATOM 556 C C . LYS A 1 71 ? -13.598 3.776 18.446 1.00 97.31 71 LYS A C 1
ATOM 558 O O . LYS A 1 71 ? -13.653 3.638 19.663 1.00 97.31 71 LYS A O 1
ATOM 563 N N . GLY A 1 72 ? -14.615 4.262 17.731 1.00 95.69 72 GLY A N 1
ATOM 564 C CA . GLY A 1 72 ? -15.899 4.639 18.327 1.00 95.69 72 GLY A CA 1
ATOM 565 C C . GLY A 1 72 ? -16.594 3.469 19.031 1.00 95.69 72 GLY A C 1
ATOM 566 O O . GLY A 1 72 ? -17.053 3.615 20.164 1.00 95.69 72 GLY A O 1
ATOM 567 N N . LEU A 1 73 ? -16.611 2.291 18.400 1.00 94.94 73 LEU A N 1
ATOM 568 C CA . LEU A 1 73 ? -17.184 1.074 18.986 1.00 94.94 73 LEU A CA 1
ATOM 569 C C . LEU A 1 73 ? -16.428 0.619 20.243 1.00 94.94 73 LEU A C 1
ATOM 571 O O . LEU A 1 73 ? -17.058 0.263 21.241 1.00 94.94 73 LEU A O 1
ATOM 575 N N . VAL A 1 74 ? -15.094 0.672 20.219 1.00 95.69 74 VAL A N 1
ATOM 576 C CA . VAL A 1 74 ? -14.252 0.350 21.381 1.00 95.69 74 VAL A CA 1
ATOM 577 C C . VAL A 1 74 ? -14.525 1.321 22.529 1.00 95.69 74 VAL A C 1
ATOM 579 O O . VAL A 1 74 ? -14.842 0.870 23.626 1.00 95.69 74 VAL A O 1
ATOM 582 N N . SER A 1 75 ? -14.520 2.634 22.282 1.00 95.00 75 SER A N 1
ATOM 583 C CA . SER A 1 75 ? -14.788 3.636 23.325 1.00 95.00 75 SER A CA 1
ATOM 584 C C . SER A 1 75 ? -16.196 3.519 23.920 1.00 95.00 75 SER A C 1
ATOM 586 O O . SER A 1 75 ? -16.376 3.687 25.130 1.00 95.00 75 SER A O 1
ATOM 588 N N . ALA A 1 76 ? -17.200 3.190 23.100 1.00 92.62 76 ALA A N 1
ATOM 589 C CA . ALA A 1 76 ? -18.551 2.913 23.583 1.00 92.62 76 ALA A CA 1
ATOM 590 C C . ALA A 1 76 ? -18.586 1.675 24.491 1.00 92.62 76 ALA A C 1
ATOM 592 O O . ALA A 1 76 ? -19.283 1.671 25.505 1.00 92.62 76 ALA A O 1
ATOM 593 N N . CYS A 1 77 ? -17.818 0.637 24.152 1.00 93.31 77 CYS A N 1
ATOM 594 C CA . CYS A 1 77 ? -17.691 -0.562 24.971 1.00 93.31 77 CYS A CA 1
ATOM 595 C C . CYS A 1 77 ? -16.980 -0.287 26.301 1.00 93.31 77 CYS A C 1
ATOM 597 O O . CYS A 1 77 ? -17.468 -0.719 27.340 1.00 93.31 77 CYS A O 1
ATOM 599 N N . GLU A 1 78 ? -15.871 0.455 26.283 1.00 92.25 78 GLU A N 1
ATOM 600 C CA . GLU A 1 78 ? -15.107 0.832 27.483 1.00 92.25 78 GLU A CA 1
ATOM 601 C C . GLU A 1 78 ? -15.934 1.689 28.448 1.00 92.25 78 GLU A C 1
ATOM 603 O O . GLU A 1 78 ? -15.852 1.529 29.665 1.00 92.25 78 GLU A O 1
ATOM 608 N N . SER A 1 79 ? -16.774 2.573 27.907 1.00 91.56 79 SER A N 1
ATOM 609 C CA . SER A 1 79 ? -17.652 3.441 28.699 1.00 91.56 79 SER A CA 1
ATOM 610 C C . SER A 1 79 ? -18.883 2.713 29.249 1.00 91.56 79 SER A C 1
ATOM 612 O O . SER A 1 79 ? -19.601 3.256 30.097 1.00 91.56 79 SER A O 1
ATOM 614 N N . ASN A 1 80 ? -19.160 1.493 28.783 1.00 89.12 80 ASN A N 1
ATOM 615 C CA . ASN A 1 80 ? -20.329 0.742 29.203 1.00 89.12 80 ASN A CA 1
ATOM 616 C C . ASN A 1 80 ? -20.071 -0.027 30.506 1.00 89.12 80 ASN A C 1
ATOM 618 O O . ASN A 1 80 ? -19.288 -0.971 30.567 1.00 89.12 80 ASN A O 1
ATOM 622 N N . LYS A 1 81 ? -20.808 0.345 31.557 1.00 84.38 81 LYS A N 1
ATOM 623 C CA . LYS A 1 81 ? -20.747 -0.302 32.878 1.00 84.38 81 LYS A CA 1
ATOM 624 C C . LYS A 1 81 ? -21.514 -1.630 32.939 1.00 84.38 81 LYS A C 1
ATOM 626 O O . LYS A 1 81 ? -21.332 -2.395 33.885 1.00 84.38 81 LYS A O 1
ATOM 631 N N . SER A 1 82 ? -22.390 -1.898 31.971 1.00 83.88 82 SER A N 1
ATOM 632 C CA . SER A 1 82 ? -23.181 -3.127 31.913 1.00 83.88 82 SER A CA 1
ATOM 633 C C . SER A 1 82 ? -22.397 -4.254 31.251 1.00 83.88 82 SER A C 1
ATOM 635 O O . SER A 1 82 ? -21.991 -4.146 30.097 1.00 83.88 82 SER A O 1
ATOM 637 N N . ARG A 1 83 ? -22.260 -5.383 31.954 1.00 76.38 83 ARG A N 1
ATOM 638 C CA . ARG A 1 83 ? -21.691 -6.620 31.389 1.00 76.38 83 ARG A CA 1
ATOM 639 C C . ARG A 1 83 ? -22.693 -7.429 30.558 1.00 76.38 83 ARG A C 1
ATOM 641 O O . ARG A 1 83 ? -22.288 -8.360 29.873 1.00 76.38 83 ARG A O 1
ATOM 648 N N . ASN A 1 84 ? -23.978 -7.071 30.596 1.00 84.00 84 ASN A N 1
ATOM 649 C CA . ASN A 1 84 ? -25.056 -7.852 29.977 1.00 84.00 84 ASN A CA 1
ATOM 650 C C . ASN A 1 84 ? -25.442 -7.353 28.576 1.00 84.00 84 ASN A C 1
ATOM 652 O O . ASN A 1 84 ? -26.306 -7.940 27.935 1.00 84.00 84 ASN A O 1
ATOM 656 N N . SER A 1 85 ? -24.837 -6.262 28.100 1.00 85.56 85 SER A N 1
ATOM 657 C CA . SER A 1 85 ? -25.069 -5.732 26.756 1.00 85.56 85 SER A CA 1
ATOM 658 C C . SER A 1 85 ? -23.762 -5.182 26.206 1.00 85.56 85 SER A C 1
ATOM 660 O O . SER A 1 85 ? -23.206 -4.248 26.772 1.00 85.56 85 SER A O 1
ATOM 662 N N . CYS A 1 86 ? -23.245 -5.770 25.127 1.00 92.12 86 CYS A N 1
ATOM 663 C CA . CYS A 1 86 ? -22.050 -5.272 24.454 1.00 92.12 86 CYS A CA 1
ATOM 664 C C . CYS A 1 86 ? -22.461 -4.264 23.363 1.00 92.12 86 CYS A C 1
ATOM 666 O O . CYS A 1 86 ? -23.184 -4.652 22.437 1.00 92.12 86 CYS A O 1
ATOM 668 N N . PRO A 1 87 ? -21.993 -3.000 23.411 1.00 90.75 87 PRO A N 1
ATOM 669 C CA . PRO A 1 87 ? -22.319 -1.998 22.395 1.00 90.75 87 PRO A CA 1
ATOM 670 C C . PRO A 1 87 ? -21.772 -2.361 21.013 1.00 90.75 87 PRO A C 1
ATOM 672 O O . PRO A 1 87 ? -22.415 -2.067 20.011 1.00 90.75 87 PRO A O 1
ATOM 675 N N . ILE A 1 88 ? -20.628 -3.054 20.958 1.00 93.19 88 ILE A N 1
ATOM 676 C CA . ILE A 1 88 ? -20.027 -3.529 19.704 1.00 93.19 88 ILE A CA 1
ATOM 677 C C . ILE A 1 88 ? -20.963 -4.530 19.027 1.00 93.19 88 ILE A C 1
ATOM 679 O O . ILE A 1 88 ? -21.377 -4.305 17.896 1.00 93.19 88 ILE A O 1
ATOM 683 N N . ILE A 1 89 ? -21.357 -5.597 19.735 1.00 93.31 89 ILE A N 1
ATOM 684 C CA . ILE A 1 89 ? -22.287 -6.605 19.198 1.00 93.31 89 ILE A CA 1
ATOM 685 C C . ILE A 1 89 ? -23.618 -5.961 18.817 1.00 93.31 89 ILE A C 1
ATOM 687 O O . ILE A 1 89 ? -24.096 -6.183 17.712 1.00 93.31 89 ILE A O 1
ATOM 691 N N . SER A 1 90 ? -24.159 -5.094 19.677 1.00 90.06 90 SER A N 1
ATOM 692 C CA . SER A 1 90 ? -25.409 -4.371 19.406 1.00 90.06 90 SER A CA 1
ATOM 693 C C . SER A 1 90 ? -25.343 -3.503 18.144 1.00 90.06 90 SER A C 1
ATOM 695 O O . SER A 1 90 ? -26.361 -3.301 17.489 1.00 90.06 90 SER A O 1
ATOM 697 N N . SER A 1 91 ? -24.169 -2.955 17.811 1.00 90.62 91 SER A N 1
ATOM 698 C CA . SER A 1 91 ? -23.972 -2.163 16.594 1.00 90.62 91 SER A CA 1
ATOM 699 C C . SER A 1 91 ? -23.781 -3.019 15.342 1.00 90.62 91 SER A C 1
ATOM 701 O O . SER A 1 91 ? -24.064 -2.527 14.257 1.00 90.62 91 SER A O 1
ATOM 703 N N . LEU A 1 92 ? -23.271 -4.247 15.477 1.00 91.06 92 LEU A N 1
ATOM 704 C CA . LEU A 1 92 ? -23.036 -5.170 14.359 1.00 91.06 92 LEU A CA 1
ATOM 705 C C . LEU A 1 92 ? -24.260 -6.034 14.032 1.00 91.06 92 LEU A C 1
ATOM 707 O O . LEU A 1 92 ? -24.359 -6.555 12.929 1.00 91.06 92 LEU A O 1
ATOM 711 N N . SER A 1 93 ? -25.164 -6.218 14.995 1.00 88.81 93 SER A N 1
ATOM 712 C CA . SER A 1 93 ? -26.390 -7.009 14.852 1.00 88.81 93 SER A CA 1
ATOM 713 C C . SER A 1 93 ? -27.609 -6.186 14.414 1.00 88.81 93 SER A C 1
ATOM 715 O O . SER A 1 93 ? -28.733 -6.671 14.536 1.00 88.81 93 SER A O 1
ATOM 717 N N . LYS A 1 94 ? -27.403 -4.931 14.009 1.00 62.50 94 LYS A N 1
ATOM 718 C CA . LYS A 1 94 ? -28.422 -4.075 13.389 1.00 62.50 94 LYS A CA 1
ATOM 719 C C . LYS A 1 94 ? -28.294 -4.159 11.879 1.00 62.50 94 LYS A C 1
ATOM 721 O O . LYS A 1 94 ? -29.361 -4.167 11.233 1.00 62.50 94 LYS A O 1
#

Sequence (94 aa):
DTGYRTYPLETIARLRFINRAKELGFTLSEIGLLLDLDSSDCSTTKEVAEQKLELIQSKIRDLQSIAVSLKGLVSACESNKSRNSCPIISSLSK

Secondary structure (DSSP, 8-state):
---PPP--HHHHHHHHHHHHHHHTT--HHHHHHHHS--TT-HHHHHHHHHHHHHHHHHHHHHHHHHHHHHHHHHHHHHT---TT--HHHHHH--

Foldseek 3Di:
DPPDDDDDPVVVVLVVQVVVCVVLVDDPVLSVVVVVDDPVCVVVVVVSSVVSVVVVVVVVVVVVVVVVVVVVQVVVQVPDPDPVDRSNVVVVVD